Protein AF-A0A6P0IRN7-F1 (afdb_monomer_lite)

Sequence (86 aa):
MKSILENVSIAFLVAVSSLLIWCPNPAMAIGTTCMDLSGEYRIQVVADNSYLHEDGLGDKLVSTRYQPNDDYTKLILTELLGDSSY

pLDDT: mean 71.01, std 17.62, range [40.25, 94.19]

Structure (mmCIF, N/CA/C/O backbone):
data_AF-A0A6P0IRN7-F1
#
_entry.id   AF-A0A6P0IRN7-F1
#
loop_
_atom_site.group_PDB
_atom_site.id
_atom_site.type_symbol
_atom_site.label_atom_id
_atom_site.label_alt_id
_atom_site.label_comp_id
_atom_site.label_asym_id
_atom_site.label_entity_id
_atom_site.label_seq_id
_atom_site.pdbx_PDB_ins_code
_atom_site.Cartn_x
_atom_site.Cartn_y
_atom_site.Cartn_z
_atom_site.occupancy
_atom_site.B_iso_or_equiv
_atom_site.auth_seq_id
_atom_site.auth_comp_id
_atom_site.auth_asym_id
_atom_site.auth_atom_id
_atom_site.pdbx_PDB_model_num
ATOM 1 N N . MET A 1 1 ? 12.629 -43.424 -57.620 1.00 55.62 1 MET A N 1
ATOM 2 C CA . MET A 1 1 ? 12.228 -42.039 -57.281 1.00 55.62 1 MET A CA 1
ATOM 3 C C . MET A 1 1 ? 11.338 -42.025 -56.028 1.00 55.62 1 MET A C 1
ATOM 5 O O . MET A 1 1 ? 10.184 -41.638 -56.113 1.00 55.62 1 MET A O 1
ATOM 9 N N . LYS A 1 2 ? 11.839 -42.497 -54.874 1.00 56.94 2 LYS A N 1
ATOM 10 C CA . LYS A 1 2 ? 11.102 -42.491 -53.586 1.00 56.94 2 LYS A CA 1
ATOM 11 C C . LYS A 1 2 ? 11.843 -41.722 -52.479 1.00 56.94 2 LYS A C 1
ATOM 13 O O . LYS A 1 2 ? 11.200 -41.031 -51.708 1.00 56.94 2 LYS A O 1
ATOM 18 N N . SER A 1 3 ? 13.178 -41.702 -52.493 1.00 54.59 3 SER A N 1
ATOM 19 C CA . SER A 1 3 ? 13.979 -41.018 -51.459 1.00 54.59 3 SER A CA 1
ATOM 20 C C . SER A 1 3 ? 13.950 -39.485 -51.491 1.00 54.59 3 SER A C 1
ATOM 22 O O . SER A 1 3 ? 14.304 -38.855 -50.503 1.00 54.59 3 SER A O 1
ATOM 24 N N . ILE A 1 4 ? 13.548 -38.857 -52.602 1.00 56.00 4 ILE A N 1
ATOM 25 C CA . ILE A 1 4 ? 13.490 -37.385 -52.683 1.00 56.00 4 ILE A CA 1
ATOM 26 C C . ILE A 1 4 ? 12.221 -36.849 -52.001 1.00 56.00 4 ILE A C 1
ATOM 28 O O . ILE A 1 4 ? 12.272 -35.788 -51.391 1.00 56.00 4 ILE A O 1
ATOM 32 N N . LEU A 1 5 ? 11.106 -37.592 -52.026 1.00 54.06 5 LEU A N 1
ATOM 33 C CA . LEU A 1 5 ? 9.869 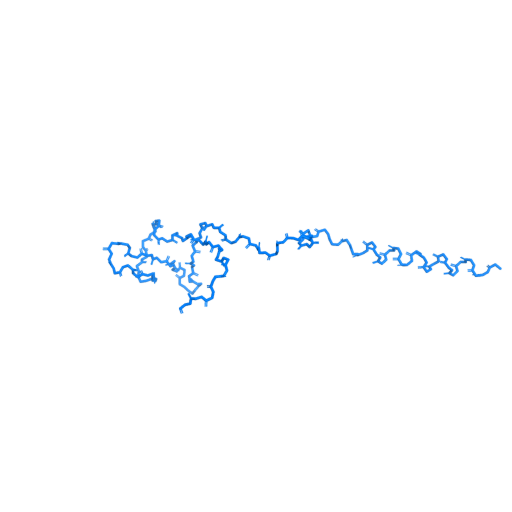-37.143 -51.376 1.00 54.06 5 LEU A CA 1
ATOM 34 C C . LEU A 1 5 ? 9.923 -37.257 -49.844 1.00 54.06 5 LEU A C 1
ATOM 36 O O . LEU A 1 5 ? 9.384 -36.390 -49.161 1.00 54.06 5 LEU A O 1
ATOM 40 N N . GLU A 1 6 ? 10.600 -38.270 -49.295 1.00 57.22 6 GLU A N 1
ATOM 41 C CA . GLU A 1 6 ? 10.710 -38.446 -47.835 1.00 57.22 6 GLU A CA 1
ATOM 42 C C . GLU A 1 6 ? 11.525 -37.317 -47.181 1.00 57.22 6 GLU A C 1
ATOM 44 O O . GLU A 1 6 ? 11.121 -36.767 -46.157 1.00 57.22 6 GLU A O 1
ATOM 49 N N . ASN A 1 7 ? 12.613 -36.884 -47.825 1.00 54.66 7 ASN A N 1
ATOM 50 C CA . ASN A 1 7 ? 13.463 -35.803 -47.316 1.00 54.66 7 ASN A CA 1
ATOM 51 C C . ASN A 1 7 ? 12.798 -34.420 -47.405 1.00 54.66 7 ASN A C 1
ATOM 53 O O . ASN A 1 7 ? 13.004 -33.580 -46.529 1.00 54.66 7 ASN A O 1
ATOM 57 N N . VAL A 1 8 ? 11.966 -34.187 -48.426 1.00 56.66 8 VAL A N 1
ATOM 58 C CA . VAL A 1 8 ? 11.192 -32.940 -48.553 1.00 56.66 8 VAL A CA 1
ATOM 59 C C . VAL A 1 8 ? 10.122 -32.856 -47.461 1.00 56.66 8 VAL A C 1
ATOM 61 O O . VAL A 1 8 ? 9.927 -31.790 -46.880 1.00 56.66 8 VAL A O 1
ATOM 64 N N . SER A 1 9 ? 9.480 -33.978 -47.118 1.00 57.66 9 SER A N 1
ATOM 65 C CA . SER A 1 9 ? 8.437 -34.009 -46.087 1.00 57.66 9 SER A CA 1
ATOM 66 C C . SER A 1 9 ? 8.985 -33.737 -44.679 1.00 57.66 9 SER A C 1
ATOM 68 O O . SER A 1 9 ? 8.336 -33.051 -43.890 1.00 57.66 9 SER A O 1
ATOM 70 N N . ILE A 1 10 ? 10.189 -34.227 -44.366 1.00 58.00 10 ILE A N 1
ATOM 71 C CA . ILE A 1 10 ? 10.842 -34.005 -43.064 1.00 58.00 10 ILE A CA 1
ATOM 72 C C . ILE A 1 10 ? 11.351 -32.561 -42.941 1.00 58.00 10 ILE A 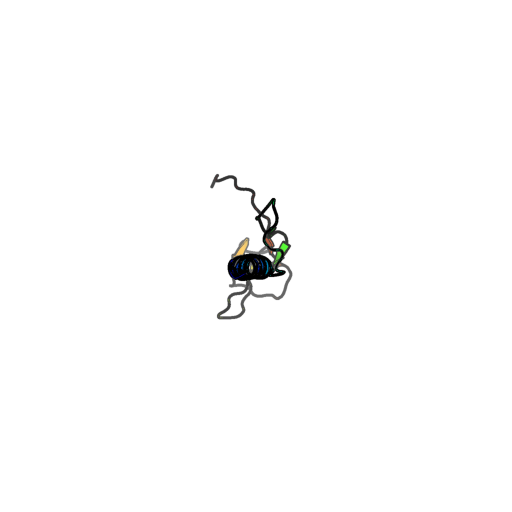C 1
ATOM 74 O O . ILE A 1 10 ? 11.148 -31.929 -41.905 1.00 58.00 10 ILE A O 1
ATOM 78 N N . ALA A 1 11 ? 11.941 -31.998 -44.002 1.00 57.34 11 ALA A N 1
ATOM 79 C CA . ALA A 1 11 ? 12.397 -30.605 -43.999 1.00 57.34 11 ALA A CA 1
ATOM 80 C C . ALA A 1 11 ? 11.237 -29.609 -43.806 1.00 57.34 11 ALA A C 1
ATOM 82 O O . ALA A 1 11 ? 11.380 -28.624 -43.080 1.00 57.34 11 ALA A O 1
ATOM 83 N N . PHE A 1 12 ? 10.068 -29.891 -44.392 1.00 56.91 12 PHE A N 1
ATOM 84 C CA . PHE A 1 12 ? 8.874 -29.059 -44.226 1.00 56.91 12 PHE A CA 1
ATOM 85 C C . PHE A 1 12 ? 8.299 -29.14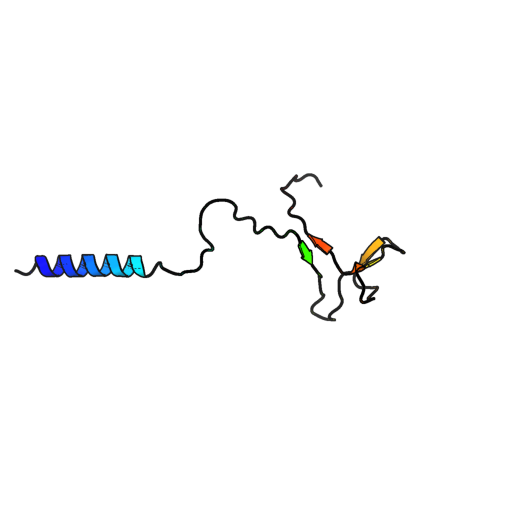5 -42.800 1.00 56.91 12 PHE A C 1
ATOM 87 O O . PHE A 1 12 ? 7.885 -28.134 -42.239 1.00 56.91 12 PHE A O 1
ATOM 94 N N . LEU A 1 13 ? 8.340 -30.323 -42.168 1.00 55.50 13 LEU A N 1
ATOM 95 C CA . LEU A 1 13 ? 7.884 -30.513 -40.784 1.00 55.50 13 LEU A CA 1
ATOM 96 C C . LEU A 1 13 ? 8.786 -29.814 -39.752 1.00 55.50 13 LEU A C 1
ATOM 98 O O . LEU A 1 13 ? 8.271 -29.214 -38.808 1.00 55.50 13 LEU A O 1
ATOM 102 N N . VAL A 1 14 ? 10.111 -29.815 -39.943 1.00 57.62 14 VAL A N 1
ATOM 103 C CA . VAL A 1 14 ? 11.046 -29.101 -39.047 1.00 57.62 14 VAL A CA 1
ATOM 104 C C . VAL A 1 14 ? 10.898 -27.579 -39.178 1.00 57.62 14 VAL A C 1
ATOM 106 O O . VAL A 1 14 ? 10.929 -26.869 -38.170 1.00 57.62 14 VAL A O 1
ATOM 109 N N . ALA A 1 15 ? 10.667 -27.066 -40.390 1.00 57.62 15 ALA A N 1
ATOM 110 C CA . ALA A 1 15 ? 10.467 -25.635 -40.630 1.00 57.62 15 ALA A CA 1
ATOM 111 C C . ALA A 1 15 ? 9.145 -25.106 -40.038 1.00 57.62 15 ALA A C 1
ATOM 113 O O . ALA A 1 15 ? 9.113 -24.020 -39.466 1.00 57.62 15 ALA A O 1
ATOM 114 N N . VAL A 1 16 ? 8.056 -25.883 -40.104 1.00 53.81 16 VAL A N 1
ATOM 115 C CA . VAL A 1 16 ? 6.765 -25.485 -39.509 1.00 53.81 16 VAL A CA 1
ATOM 116 C C . VAL A 1 16 ? 6.785 -25.632 -37.979 1.00 53.81 16 VAL A C 1
ATOM 118 O O . VAL A 1 16 ? 6.213 -24.801 -37.278 1.00 53.81 16 VAL A O 1
ATOM 121 N N . SER A 1 17 ? 7.517 -26.617 -37.439 1.00 50.97 17 SER A N 1
ATOM 122 C CA . SER A 1 17 ? 7.732 -26.759 -35.989 1.00 50.97 17 SER A CA 1
ATOM 123 C C . SER A 1 17 ? 8.534 -25.604 -35.383 1.00 50.97 17 SER A C 1
ATOM 125 O O . SER A 1 17 ? 8.304 -25.257 -34.228 1.00 50.97 17 SER A O 1
ATOM 127 N N . SER A 1 18 ? 9.476 -25.022 -36.128 1.00 51.25 18 SER A N 1
ATOM 128 C CA . SER A 1 18 ? 10.263 -23.869 -35.669 1.00 51.25 18 SER A CA 1
ATOM 129 C C . SER A 1 18 ? 9.536 -22.536 -35.881 1.00 51.25 18 SER A C 1
ATOM 131 O O . SER A 1 18 ? 9.797 -21.588 -35.146 1.00 51.25 18 SER A O 1
ATOM 133 N N . LEU A 1 19 ? 8.552 -22.479 -36.789 1.00 48.84 19 LEU A N 1
ATOM 134 C CA . LEU A 1 19 ? 7.632 -21.341 -36.923 1.00 48.84 19 LEU A CA 1
ATOM 135 C C . LEU A 1 19 ? 6.507 -21.316 -35.872 1.00 48.84 19 LEU A C 1
ATOM 137 O O . LEU A 1 19 ? 5.921 -20.262 -35.641 1.00 48.84 19 LEU A O 1
ATOM 141 N N . LEU A 1 20 ? 6.203 -22.445 -35.221 1.00 45.97 20 LEU A N 1
ATOM 142 C CA . LEU A 1 20 ? 5.242 -22.508 -34.107 1.00 45.97 20 LEU A CA 1
ATOM 143 C C . LEU A 1 20 ? 5.834 -22.047 -32.765 1.00 45.97 20 LEU A C 1
ATOM 145 O O . LEU A 1 20 ? 5.096 -21.905 -31.794 1.00 45.97 20 LEU A O 1
ATOM 149 N N . ILE A 1 21 ? 7.129 -21.719 -32.717 1.00 50.91 21 ILE A N 1
ATOM 150 C CA . ILE A 1 21 ? 7.730 -20.936 -31.626 1.00 50.91 21 ILE A CA 1
ATOM 151 C C . ILE A 1 21 ? 7.717 -19.452 -32.028 1.00 50.91 21 ILE A C 1
ATOM 153 O O . ILE A 1 21 ? 8.719 -18.747 -31.993 1.00 50.91 21 ILE A O 1
ATOM 157 N N . TRP A 1 22 ? 6.552 -18.973 -32.454 1.00 44.78 22 TRP A N 1
ATOM 158 C CA . TRP A 1 22 ? 6.235 -17.555 -32.559 1.00 44.78 22 TRP A CA 1
ATOM 159 C C . TRP A 1 22 ? 5.004 -17.314 -31.694 1.00 44.78 22 TRP A C 1
ATOM 161 O O . TRP A 1 22 ? 3.895 -17.086 -32.170 1.00 44.78 22 TRP A O 1
ATOM 171 N N . CYS A 1 23 ? 5.195 -17.411 -30.382 1.00 40.25 23 CYS A N 1
ATOM 172 C CA . CYS A 1 23 ? 4.382 -16.620 -29.475 1.00 40.25 23 CYS A CA 1
ATOM 173 C C . CYS A 1 23 ? 4.928 -15.191 -29.568 1.00 40.25 23 CYS A C 1
ATOM 175 O O . CYS A 1 23 ? 6.060 -14.964 -29.137 1.00 40.25 23 CYS A O 1
ATOM 177 N N . PRO A 1 24 ? 4.176 -14.209 -30.094 1.00 43.53 24 PRO A N 1
ATOM 178 C CA . PRO A 1 24 ? 4.545 -12.812 -29.980 1.00 43.53 24 PRO A CA 1
ATOM 179 C C . PRO A 1 24 ? 4.166 -12.362 -28.569 1.00 43.53 24 PRO A C 1
ATOM 181 O O . PRO A 1 24 ? 3.243 -11.579 -28.381 1.00 43.53 24 PRO A O 1
ATOM 184 N N . ASN A 1 25 ? 4.833 -12.912 -27.560 1.00 46.59 25 ASN A N 1
ATOM 185 C CA . ASN A 1 25 ? 4.852 -12.294 -26.249 1.00 46.59 25 ASN A CA 1
ATOM 186 C C . ASN A 1 25 ? 6.311 -11.904 -25.985 1.00 46.59 25 ASN A C 1
ATOM 188 O O . ASN A 1 25 ? 7.123 -12.782 -25.687 1.00 46.59 25 ASN A O 1
ATOM 192 N N . PRO A 1 26 ? 6.689 -10.627 -26.167 1.00 45.84 26 PRO A N 1
ATOM 193 C CA . PRO A 1 26 ? 8.064 -10.152 -26.036 1.00 45.84 26 PRO A CA 1
ATOM 194 C C . PRO A 1 26 ? 8.473 -10.037 -24.559 1.00 45.84 26 PRO A C 1
ATOM 196 O O . PRO A 1 26 ? 8.907 -8.988 -24.105 1.00 45.84 26 PRO A O 1
ATOM 199 N N . ALA A 1 27 ? 8.327 -11.111 -23.786 1.00 47.00 27 ALA A N 1
ATOM 200 C CA . ALA A 1 27 ? 8.808 -11.176 -22.406 1.00 47.00 27 ALA A CA 1
ATOM 201 C C . ALA A 1 27 ? 10.214 -11.792 -22.301 1.00 47.00 27 ALA A C 1
ATOM 203 O O . ALA A 1 27 ? 10.726 -11.961 -21.200 1.00 47.00 27 ALA A O 1
ATOM 204 N N . MET A 1 28 ? 10.842 -12.167 -23.421 1.00 55.34 28 MET A N 1
ATOM 205 C CA . MET A 1 28 ? 12.094 -12.921 -23.382 1.00 55.34 28 MET A CA 1
ATOM 206 C C . MET A 1 28 ? 13.100 -12.428 -24.426 1.00 55.34 28 MET A C 1
ATOM 208 O O . MET A 1 28 ? 13.400 -13.100 -25.408 1.00 55.34 28 MET A O 1
ATOM 212 N N . ALA A 1 29 ? 13.631 -11.230 -24.187 1.00 45.03 29 ALA A N 1
ATOM 213 C CA . ALA A 1 29 ? 14.858 -10.740 -24.797 1.00 45.03 29 ALA A CA 1
ATOM 214 C C . ALA A 1 29 ? 15.764 -10.168 -23.693 1.00 45.03 29 ALA A C 1
ATOM 216 O O . ALA A 1 29 ? 15.404 -9.206 -23.033 1.00 45.03 29 ALA A O 1
ATOM 217 N N . ILE A 1 30 ? 16.901 -10.838 -23.485 1.00 47.97 30 ILE A N 1
ATOM 218 C CA . ILE A 1 30 ? 18.230 -10.293 -23.156 1.00 47.97 30 ILE A CA 1
ATOM 219 C C . ILE A 1 30 ? 18.272 -9.000 -22.308 1.00 47.97 30 ILE A C 1
ATOM 221 O O . ILE A 1 30 ? 18.056 -7.903 -22.809 1.00 47.97 30 ILE A O 1
ATOM 225 N N . GLY A 1 31 ? 18.723 -9.153 -21.056 1.00 49.44 31 GLY A N 1
ATOM 226 C CA . GLY A 1 31 ? 19.271 -8.075 -20.224 1.00 49.44 31 GLY A CA 1
ATOM 227 C C . GLY A 1 31 ? 18.244 -7.391 -19.321 1.00 49.44 31 GLY A C 1
ATOM 228 O O . GLY A 1 31 ? 17.439 -6.603 -19.796 1.00 49.44 31 GLY A O 1
ATOM 229 N N . THR A 1 32 ? 18.342 -7.639 -18.008 1.00 47.72 32 THR A N 1
ATOM 230 C CA . THR A 1 32 ? 17.489 -7.110 -16.914 1.00 47.72 32 THR A CA 1
ATOM 231 C C . THR A 1 32 ? 16.059 -7.671 -16.870 1.00 47.72 32 THR A C 1
ATOM 233 O O . THR A 1 32 ? 15.114 -7.106 -17.399 1.00 47.72 32 THR A O 1
ATOM 236 N N . THR A 1 33 ? 15.893 -8.801 -16.177 1.00 50.84 33 THR A N 1
ATOM 237 C CA . THR A 1 33 ? 14.595 -9.354 -15.749 1.00 50.84 33 THR A CA 1
ATOM 238 C C . THR A 1 33 ? 14.164 -8.852 -14.365 1.00 50.84 33 THR A C 1
ATOM 240 O O . THR A 1 33 ? 13.398 -9.536 -13.689 1.00 50.84 33 THR A O 1
ATOM 243 N N . CYS A 1 34 ? 14.635 -7.691 -13.905 1.00 56.12 34 CYS A N 1
ATOM 244 C CA . CYS A 1 34 ? 13.921 -6.991 -12.845 1.00 56.12 34 CYS A CA 1
ATOM 245 C C . CYS A 1 34 ? 12.844 -6.152 -13.529 1.00 56.12 34 CYS A C 1
ATOM 247 O O . CYS A 1 34 ? 13.133 -5.218 -14.273 1.00 56.12 34 CYS A O 1
ATOM 249 N N . MET A 1 35 ? 11.580 -6.544 -13.375 1.00 64.50 35 MET A N 1
ATOM 250 C CA . MET A 1 35 ? 10.518 -5.580 -13.624 1.00 64.50 35 MET A CA 1
ATOM 251 C C . MET A 1 35 ? 10.767 -4.447 -12.635 1.00 64.50 35 MET A C 1
ATOM 253 O O . MET A 1 35 ? 10.722 -4.697 -11.432 1.00 64.50 35 MET A O 1
ATOM 257 N N . ASP A 1 36 ? 11.085 -3.255 -13.135 1.00 68.88 36 ASP A N 1
ATOM 258 C CA . ASP A 1 36 ? 11.165 -2.073 -12.289 1.00 68.88 36 ASP A CA 1
ATOM 259 C C . ASP A 1 36 ? 9.785 -1.881 -11.652 1.00 68.88 36 ASP A C 1
ATOM 261 O O . ASP A 1 36 ? 8.811 -1.519 -12.316 1.00 68.88 36 ASP A O 1
ATOM 265 N N . LEU A 1 37 ? 9.687 -2.231 -10.371 1.00 74.88 37 LEU A N 1
ATOM 266 C CA . LEU A 1 37 ? 8.474 -2.078 -9.574 1.00 74.88 37 LEU A CA 1
ATOM 267 C C . LEU A 1 37 ? 8.365 -0.661 -9.013 1.00 74.88 37 LEU A C 1
ATOM 269 O O . LEU A 1 37 ? 7.453 -0.393 -8.231 1.00 74.88 37 LEU A O 1
ATOM 273 N N . SER A 1 38 ? 9.273 0.244 -9.383 1.00 83.62 38 SER A N 1
ATOM 274 C CA . SER A 1 38 ? 9.287 1.585 -8.831 1.00 83.62 38 SER A CA 1
ATOM 275 C C . SER A 1 38 ? 8.083 2.391 -9.315 1.00 83.62 38 SER A C 1
ATOM 277 O O . SER A 1 38 ? 7.762 2.420 -10.503 1.00 83.62 38 SER A O 1
ATOM 279 N N . GLY A 1 39 ? 7.374 3.039 -8.394 1.00 87.12 39 GLY A N 1
ATOM 280 C CA . GLY A 1 39 ? 6.161 3.787 -8.726 1.00 87.12 39 GLY A CA 1
ATOM 281 C C . GLY A 1 39 ? 5.267 4.082 -7.529 1.00 87.12 39 GLY A C 1
ATOM 282 O O . GLY A 1 39 ? 5.573 3.701 -6.401 1.00 87.12 39 GLY A O 1
ATOM 283 N N . GLU A 1 40 ? 4.156 4.773 -7.791 1.00 92.31 40 GLU A N 1
ATOM 284 C CA . GLU A 1 40 ? 3.125 5.081 -6.798 1.00 92.31 40 GLU A CA 1
ATOM 285 C C . GLU A 1 40 ? 2.045 3.994 -6.797 1.00 92.31 40 GLU A C 1
ATOM 287 O O . GLU A 1 40 ? 1.419 3.718 -7.821 1.00 92.31 40 GLU A O 1
ATOM 292 N N . TYR A 1 41 ? 1.804 3.402 -5.630 1.00 91.38 41 TYR A N 1
ATOM 293 C CA . TYR A 1 41 ? 0.853 2.311 -5.453 1.00 91.38 41 TYR A CA 1
ATOM 294 C C . TYR A 1 41 ? -0.031 2.527 -4.233 1.00 91.38 41 TYR A C 1
ATOM 296 O O . TYR A 1 41 ? 0.307 3.251 -3.298 1.00 91.38 41 TYR A O 1
ATOM 304 N N . ARG A 1 42 ? -1.165 1.826 -4.224 1.00 92.00 42 ARG A N 1
ATOM 305 C CA . ARG A 1 42 ? -2.008 1.645 -3.043 1.00 92.00 42 ARG A CA 1
ATOM 306 C C . ARG A 1 42 ? -2.096 0.159 -2.736 1.00 92.00 42 ARG A C 1
ATOM 308 O O . ARG A 1 42 ? -2.320 -0.643 -3.640 1.00 92.00 42 ARG A O 1
ATOM 315 N N . ILE A 1 43 ? -1.943 -0.200 -1.467 1.00 91.56 43 ILE A N 1
ATOM 316 C CA . ILE A 1 43 ? -2.095 -1.582 -1.002 1.00 91.56 43 ILE A CA 1
ATOM 317 C C . ILE A 1 43 ? -3.463 -1.696 -0.342 1.00 91.56 43 ILE A C 1
ATOM 319 O O . ILE A 1 43 ? -3.748 -0.955 0.5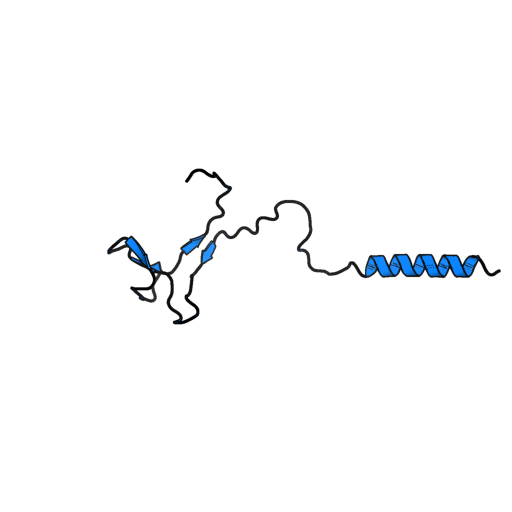95 1.00 91.56 43 ILE A O 1
ATOM 323 N N . GLN A 1 44 ? -4.304 -2.603 -0.839 1.00 93.56 44 GLN A N 1
ATOM 324 C CA . GLN A 1 44 ? -5.671 -2.789 -0.362 1.00 93.56 44 GLN A CA 1
ATOM 325 C C . GLN A 1 44 ? -5.862 -4.184 0.231 1.00 93.56 44 GLN A C 1
ATOM 327 O O . GLN A 1 44 ? -5.471 -5.189 -0.365 1.00 93.56 44 GLN A O 1
ATOM 332 N N . VAL A 1 45 ? -6.506 -4.249 1.390 1.00 92.00 45 VAL A N 1
ATOM 333 C CA . VAL A 1 45 ? -6.972 -5.496 1.985 1.00 92.00 45 VAL A CA 1
ATOM 334 C C . VAL A 1 45 ? -8.209 -5.971 1.224 1.00 92.00 45 VAL A C 1
ATOM 336 O O . VAL A 1 45 ? -9.212 -5.272 1.126 1.00 92.00 45 VAL A O 1
ATOM 339 N N . VAL A 1 46 ? -8.148 -7.190 0.686 1.00 93.44 46 VAL A N 1
ATOM 340 C CA . VAL A 1 46 ? -9.215 -7.755 -0.165 1.00 93.44 46 VAL A CA 1
ATOM 341 C C . VAL A 1 46 ? -10.513 -8.012 0.613 1.00 93.44 46 VAL A C 1
ATOM 343 O O . VAL A 1 46 ? -11.598 -7.949 0.044 1.00 93.44 46 VAL A O 1
ATOM 346 N N . ALA A 1 47 ? -10.415 -8.322 1.908 1.00 94.19 47 ALA A N 1
ATOM 347 C CA . ALA A 1 47 ? -11.561 -8.735 2.718 1.00 94.19 47 ALA A CA 1
ATOM 348 C C . ALA A 1 47 ? -12.523 -7.583 3.056 1.00 94.19 47 ALA A C 1
ATOM 350 O O . ALA A 1 47 ? -13.734 -7.789 3.091 1.00 94.19 47 ALA A O 1
ATOM 351 N N . ASP A 1 48 ? -11.992 -6.388 3.312 1.00 90.75 48 ASP A N 1
ATOM 352 C CA . ASP A 1 48 ? -12.744 -5.229 3.809 1.00 90.75 48 ASP A CA 1
ATOM 353 C C . ASP A 1 48 ? -12.553 -3.966 2.952 1.00 90.75 48 ASP A C 1
ATOM 355 O O . ASP A 1 48 ? -13.186 -2.944 3.214 1.00 90.75 48 ASP A O 1
ATOM 359 N N . ASN A 1 49 ? -11.755 -4.050 1.882 1.00 91.31 49 ASN A N 1
ATOM 360 C CA . ASN A 1 49 ? -11.416 -2.955 0.975 1.00 91.31 49 ASN A CA 1
ATOM 361 C C . ASN A 1 49 ? -10.656 -1.794 1.637 1.00 91.31 49 ASN A C 1
ATOM 363 O O . ASN A 1 49 ? -10.565 -0.719 1.036 1.00 91.31 49 ASN A O 1
ATOM 367 N N . SER A 1 50 ? -10.085 -1.996 2.826 1.00 91.25 50 SER A N 1
ATOM 368 C CA . SER A 1 50 ? -9.283 -0.983 3.508 1.00 91.25 50 SER A CA 1
ATOM 369 C C . SER A 1 50 ? -7.912 -0.811 2.860 1.00 91.25 50 SER A C 1
ATOM 371 O O . SER A 1 50 ? -7.261 -1.785 2.483 1.00 91.25 50 SER A O 1
ATOM 373 N N . TYR A 1 51 ? -7.451 0.433 2.744 1.00 93.69 51 TYR A N 1
ATOM 374 C CA . TYR A 1 51 ? -6.117 0.740 2.232 1.00 93.69 51 TYR A CA 1
ATOM 375 C C . TYR A 1 51 ? -5.102 0.818 3.365 1.00 93.69 51 TYR A C 1
ATOM 377 O O . TYR A 1 51 ? -5.409 1.266 4.468 1.00 93.69 51 TYR A O 1
ATOM 385 N N . LEU A 1 52 ? -3.872 0.403 3.087 1.00 92.44 52 LEU A N 1
ATOM 386 C CA . LEU A 1 52 ? -2.754 0.648 3.978 1.00 92.44 52 LEU A CA 1
ATOM 387 C C . LEU A 1 52 ? -2.499 2.165 4.049 1.00 92.44 52 LEU A C 1
ATOM 389 O O . LEU A 1 52 ? -2.336 2.802 3.011 1.00 92.44 52 LEU A O 1
ATOM 393 N N . HIS A 1 53 ? -2.514 2.733 5.255 1.00 93.25 53 HIS A N 1
ATOM 394 C CA . HIS A 1 53 ? -2.442 4.175 5.508 1.00 93.25 53 HIS A CA 1
ATOM 395 C C . HIS A 1 53 ? -1.312 4.485 6.496 1.00 93.25 53 HIS A C 1
ATOM 397 O O . HIS A 1 53 ? -1.131 3.755 7.476 1.00 93.25 53 HIS A O 1
ATOM 403 N N . GLU A 1 54 ? -0.528 5.526 6.221 1.00 90.31 54 GLU A N 1
ATOM 404 C CA . GLU A 1 54 ? 0.497 6.048 7.131 1.00 90.31 54 GLU A CA 1
ATOM 405 C C . GLU A 1 54 ? -0.066 7.190 7.984 1.00 90.31 54 GLU A C 1
ATOM 407 O O . GLU A 1 54 ? -0.513 8.211 7.466 1.00 90.31 54 GLU A O 1
ATOM 412 N N . ASP A 1 55 ? -0.033 7.039 9.309 1.00 84.50 55 ASP A N 1
ATOM 413 C CA . ASP A 1 55 ? -0.493 8.091 10.219 1.00 84.50 55 ASP A CA 1
ATOM 414 C C . ASP A 1 55 ? 0.614 9.119 10.513 1.00 84.50 55 ASP A C 1
ATOM 416 O O . ASP A 1 55 ? 1.186 9.163 11.609 1.00 84.50 55 ASP A O 1
ATOM 420 N N . GLY A 1 56 ? 0.919 9.962 9.522 1.00 78.19 56 GLY A N 1
ATOM 421 C CA . GLY A 1 56 ? 2.033 10.915 9.590 1.00 78.19 56 GLY A CA 1
ATOM 422 C C . GLY A 1 56 ? 1.897 12.018 10.640 1.00 78.19 56 GLY A C 1
ATOM 423 O O . GLY A 1 56 ? 2.897 12.636 11.021 1.00 78.19 56 GLY A O 1
ATOM 424 N N . LEU A 1 57 ? 0.682 12.261 11.143 1.00 78.50 57 LEU A N 1
ATOM 425 C CA . LEU A 1 57 ? 0.413 13.224 12.218 1.00 78.50 57 LEU A CA 1
ATOM 426 C C . LEU A 1 57 ? 0.256 12.569 13.600 1.00 78.50 57 LEU A C 1
ATOM 428 O O . LEU A 1 57 ? 0.232 13.292 14.599 1.00 78.50 57 LEU A O 1
ATOM 432 N N . GLY A 1 58 ? 0.166 11.239 13.672 1.00 82.00 58 GLY A N 1
ATOM 433 C CA . GLY A 1 58 ? -0.028 10.488 14.908 1.00 82.00 58 GLY A CA 1
ATOM 434 C C . GLY A 1 58 ? 1.138 9.561 15.236 1.00 82.00 58 GLY A C 1
ATOM 435 O O . GLY A 1 58 ? 2.251 10.019 15.512 1.00 82.00 58 GLY A O 1
ATOM 436 N N . ASP A 1 59 ? 0.871 8.255 15.292 1.00 83.62 59 ASP A N 1
ATOM 437 C CA . ASP A 1 59 ? 1.845 7.262 15.772 1.00 83.62 59 ASP A CA 1
ATOM 438 C C . ASP A 1 59 ? 2.898 6.855 14.729 1.00 83.62 59 ASP A C 1
ATOM 440 O O . ASP A 1 59 ? 3.825 6.109 15.061 1.00 83.62 59 ASP A O 1
ATOM 444 N N . LYS A 1 60 ? 2.806 7.395 13.504 1.00 82.75 60 LYS A N 1
ATOM 445 C CA . LYS A 1 60 ? 3.713 7.127 12.375 1.00 82.75 60 LYS A CA 1
ATOM 446 C C . LYS A 1 60 ? 3.805 5.645 12.025 1.00 82.75 60 LYS A C 1
ATOM 448 O O . LYS A 1 60 ? 4.800 5.188 11.459 1.00 82.75 60 LYS A O 1
ATOM 453 N N . LEU A 1 61 ? 2.784 4.874 12.396 1.00 87.25 61 LEU A N 1
ATOM 454 C CA . LEU A 1 61 ? 2.660 3.488 11.996 1.00 87.25 61 LEU A CA 1
ATOM 455 C C . LEU A 1 61 ? 1.858 3.399 10.708 1.00 87.25 61 LEU A C 1
ATOM 457 O O . LEU A 1 61 ? 0.882 4.114 10.482 1.00 87.25 61 LEU A O 1
ATOM 461 N N . VAL A 1 62 ? 2.254 2.435 9.890 1.00 89.25 62 VAL A N 1
ATOM 462 C CA . VAL A 1 62 ? 1.524 2.063 8.689 1.00 89.25 62 VAL A CA 1
ATOM 463 C C . VAL A 1 62 ? 0.495 1.000 9.081 1.00 89.25 62 VAL A C 1
ATOM 465 O O . VAL A 1 62 ? 0.857 -0.082 9.547 1.00 89.25 62 VAL A O 1
ATOM 468 N N . SER A 1 63 ? -0.798 1.308 8.965 1.00 90.38 63 SER A N 1
ATOM 469 C CA . SER A 1 63 ? -1.874 0.403 9.387 1.00 90.38 63 SER A CA 1
ATOM 470 C C . SER A 1 63 ? -3.175 0.631 8.618 1.00 90.38 63 SER A C 1
ATOM 472 O O . SER A 1 63 ? -3.328 1.609 7.900 1.00 90.38 63 SER A O 1
ATOM 474 N N . THR A 1 64 ? -4.143 -0.268 8.790 1.00 91.81 64 THR A N 1
ATOM 475 C CA . THR A 1 64 ? -5.505 -0.115 8.248 1.00 91.81 64 THR A CA 1
ATOM 476 C C . THR A 1 64 ? -6.493 0.475 9.262 1.00 91.81 64 THR A C 1
ATOM 478 O O . THR A 1 64 ? -7.688 0.555 8.993 1.00 91.81 64 THR A O 1
ATOM 481 N N . ARG A 1 65 ? -6.025 0.886 10.453 1.00 87.69 65 ARG A N 1
ATOM 482 C CA . ARG A 1 65 ? -6.894 1.374 11.545 1.00 87.69 65 ARG A CA 1
ATOM 483 C C . ARG A 1 65 ? -7.553 2.712 11.220 1.00 87.69 65 ARG A C 1
ATOM 485 O O . ARG A 1 65 ? -8.672 2.966 11.657 1.00 87.69 65 ARG A O 1
ATOM 492 N N . TYR A 1 66 ? -6.845 3.562 10.486 1.00 81.44 66 TYR A N 1
ATOM 493 C CA . TYR A 1 66 ? -7.297 4.886 10.089 1.00 81.44 66 TYR A 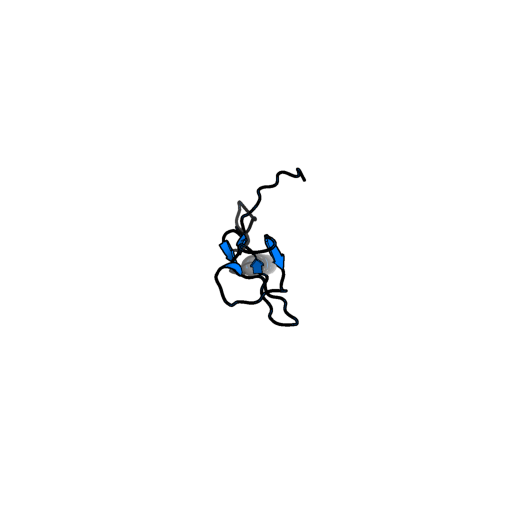CA 1
ATOM 494 C C . TYR A 1 66 ? -7.497 4.899 8.573 1.00 81.44 66 TYR A C 1
ATOM 496 O O . TYR A 1 66 ? -6.628 4.433 7.844 1.00 81.44 66 TYR A O 1
ATOM 504 N N . GLN A 1 67 ? -8.678 5.319 8.106 1.00 82.88 67 GLN A N 1
ATOM 505 C CA . GLN A 1 67 ? -9.117 5.150 6.708 1.00 82.88 67 GLN A CA 1
ATOM 506 C C . GLN A 1 67 ? -9.662 6.438 6.059 1.00 82.88 67 GLN A C 1
ATOM 508 O O . GLN A 1 67 ? -10.736 6.418 5.450 1.00 82.88 67 GLN A O 1
ATOM 513 N N . PRO A 1 68 ? -8.986 7.589 6.184 1.00 78.06 68 PRO A N 1
ATOM 514 C CA . PRO A 1 68 ? -9.305 8.729 5.338 1.00 78.06 68 PRO A CA 1
ATOM 515 C C . PRO A 1 68 ? -8.933 8.415 3.879 1.00 78.06 68 PRO A C 1
ATOM 517 O O . PRO A 1 68 ? -7.953 7.731 3.588 1.00 78.06 68 PRO A O 1
ATOM 520 N N . ASN A 1 69 ? -9.723 8.923 2.936 1.00 78.25 69 ASN A N 1
ATOM 521 C CA . ASN A 1 69 ? -9.369 8.872 1.519 1.00 78.25 69 ASN A CA 1
ATOM 522 C C . ASN A 1 69 ? -8.454 10.057 1.189 1.00 78.25 69 ASN A C 1
ATOM 524 O O . ASN A 1 69 ? -8.915 11.076 0.674 1.00 78.25 69 ASN A O 1
ATOM 528 N N . ASP A 1 70 ? -7.181 9.932 1.544 1.00 86.69 70 ASP A N 1
ATOM 529 C CA . ASP A 1 70 ? -6.160 10.959 1.360 1.00 86.69 70 ASP A CA 1
ATOM 530 C C . ASP A 1 70 ? -4.877 10.390 0.724 1.00 86.69 70 ASP A C 1
ATOM 532 O O . ASP A 1 70 ? -4.798 9.221 0.320 1.00 86.69 70 ASP A O 1
ATOM 536 N N . ASP A 1 71 ? -3.873 11.253 0.577 1.00 89.94 71 ASP A N 1
ATOM 537 C CA . ASP A 1 71 ? -2.601 10.905 -0.054 1.00 89.94 71 ASP A CA 1
ATOM 538 C C . ASP A 1 71 ? -1.700 10.031 0.832 1.00 89.94 71 ASP A C 1
ATOM 540 O O . ASP A 1 71 ? -0.770 9.421 0.317 1.00 89.94 71 ASP A O 1
ATOM 544 N N . TYR A 1 72 ? -2.017 9.858 2.117 1.00 88.31 72 TYR A N 1
ATOM 545 C CA . TYR A 1 72 ? -1.283 8.963 3.020 1.00 88.31 72 TYR A CA 1
ATOM 546 C C . TYR A 1 72 ? -1.576 7.472 2.767 1.00 88.31 72 TYR A C 1
ATOM 548 O O . TYR A 1 72 ? -0.997 6.593 3.401 1.00 88.31 72 TYR A O 1
ATOM 556 N N . THR A 1 73 ? -2.454 7.171 1.805 1.00 91.31 73 THR A N 1
ATOM 557 C CA . THR A 1 73 ? -2.665 5.818 1.261 1.00 91.31 73 THR A CA 1
ATOM 558 C C . THR A 1 73 ? -1.736 5.477 0.091 1.00 91.31 73 THR A C 1
ATOM 560 O O . THR A 1 73 ? -1.755 4.346 -0.401 1.00 91.31 73 THR A O 1
ATOM 563 N N . LYS A 1 74 ? -0.953 6.448 -0.399 1.00 91.75 74 LYS A N 1
ATOM 564 C CA . LYS A 1 74 ? -0.042 6.288 -1.537 1.00 91.75 74 LYS A CA 1
ATOM 565 C C . LYS A 1 74 ? 1.355 5.927 -1.048 1.00 91.75 74 LYS A C 1
ATOM 567 O O . LYS A 1 74 ? 1.940 6.620 -0.223 1.00 91.75 74 LYS A O 1
ATOM 572 N N . LEU A 1 75 ? 1.899 4.850 -1.597 1.00 89.12 75 LEU A N 1
ATOM 573 C CA . LEU A 1 75 ? 3.213 4.324 -1.258 1.00 89.12 75 LEU A CA 1
ATOM 574 C C . LEU A 1 75 ? 4.104 4.374 -2.489 1.00 89.12 75 LEU A C 1
ATOM 576 O O . LEU A 1 75 ? 3.697 3.947 -3.570 1.00 89.12 75 LEU A O 1
ATOM 580 N N . ILE A 1 76 ? 5.328 4.861 -2.306 1.00 90.31 76 ILE A N 1
ATOM 581 C CA . ILE A 1 76 ? 6.365 4.764 -3.327 1.00 90.31 76 ILE A CA 1
ATOM 582 C C . ILE A 1 76 ? 7.092 3.444 -3.117 1.00 90.31 76 ILE A C 1
ATOM 584 O O . ILE A 1 76 ? 7.775 3.256 -2.110 1.00 90.31 76 ILE A O 1
ATOM 588 N N . LEU A 1 77 ? 6.913 2.521 -4.056 1.00 87.44 77 LEU A N 1
ATOM 589 C CA . LEU A 1 77 ? 7.767 1.347 -4.143 1.00 87.44 77 LEU A CA 1
ATOM 590 C C . LEU A 1 77 ? 9.022 1.748 -4.909 1.00 87.44 77 LEU A C 1
ATOM 592 O O . LEU A 1 77 ? 8.945 2.520 -5.862 1.00 87.44 77 LEU A O 1
ATOM 596 N N . THR A 1 78 ? 10.160 1.227 -4.473 1.00 82.25 78 THR A N 1
ATOM 597 C CA . THR A 1 78 ? 11.449 1.401 -5.140 1.00 82.25 78 THR A CA 1
ATOM 598 C C . THR A 1 78 ? 12.140 0.054 -5.133 1.00 82.25 78 THR A C 1
ATOM 600 O O . THR A 1 78 ? 12.158 -0.627 -4.102 1.00 82.25 78 THR A O 1
ATOM 603 N N . GLU A 1 79 ? 12.709 -0.342 -6.267 1.00 78.56 79 GLU A N 1
ATOM 604 C CA . GLU A 1 79 ? 13.545 -1.535 -6.307 1.00 78.56 79 GLU A CA 1
ATOM 605 C C . GLU A 1 79 ? 14.788 -1.324 -5.428 1.00 78.56 79 GLU A C 1
ATOM 607 O O . GLU A 1 79 ? 15.628 -0.460 -5.684 1.00 78.56 79 GLU A O 1
ATOM 612 N N . LEU A 1 80 ? 14.909 -2.122 -4.368 1.00 74.19 80 LEU A N 1
ATOM 613 C CA . LEU A 1 80 ? 16.148 -2.227 -3.611 1.00 74.19 80 LEU A CA 1
ATOM 614 C C . LEU A 1 80 ? 17.056 -3.221 -4.332 1.00 74.19 80 LEU A C 1
ATOM 616 O O . LEU A 1 80 ? 16.861 -4.434 -4.254 1.00 74.19 80 LEU A O 1
ATOM 620 N N . LEU A 1 81 ? 18.067 -2.695 -5.023 1.00 70.62 81 LEU A N 1
ATOM 621 C CA . LEU A 1 81 ? 19.204 -3.480 -5.496 1.00 70.62 81 LEU A CA 1
ATOM 622 C C . LEU A 1 81 ? 19.950 -3.964 -4.250 1.00 70.62 81 LEU A C 1
ATOM 624 O O . LEU A 1 81 ? 20.653 -3.186 -3.613 1.00 70.62 81 LEU A O 1
ATOM 628 N N . GLY A 1 82 ? 19.674 -5.206 -3.852 1.00 62.50 82 GLY A N 1
ATOM 629 C CA . GLY A 1 82 ? 19.952 -5.736 -2.522 1.00 62.50 82 GLY A CA 1
ATOM 630 C C . GLY A 1 82 ? 21.293 -5.319 -1.923 1.00 62.50 82 GLY A C 1
ATOM 631 O O . GLY A 1 82 ? 22.350 -5.688 -2.429 1.00 62.50 82 GLY A O 1
ATOM 632 N N . ASP A 1 83 ? 21.227 -4.658 -0.771 1.00 64.56 83 ASP A N 1
ATOM 633 C CA . ASP A 1 83 ? 22.172 -4.957 0.292 1.00 64.56 83 ASP A CA 1
ATOM 634 C C . ASP A 1 83 ? 21.431 -5.809 1.322 1.00 64.56 83 AS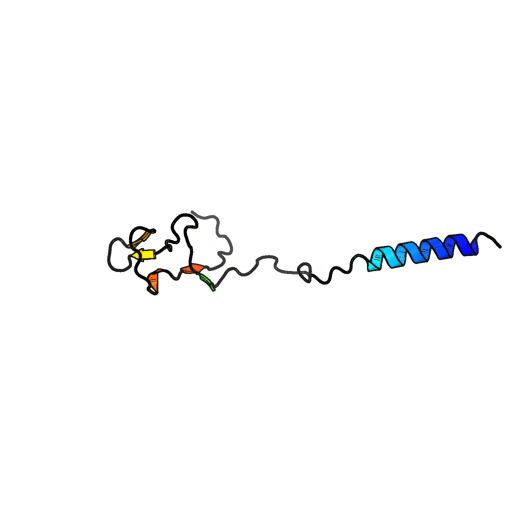P A C 1
ATOM 636 O O . ASP A 1 83 ? 20.354 -5.454 1.797 1.00 64.56 83 ASP A O 1
ATOM 640 N N . SER A 1 84 ? 21.976 -6.990 1.602 1.00 56.53 84 SER A N 1
ATOM 641 C CA . SER A 1 84 ? 21.379 -7.989 2.498 1.00 56.53 84 SER A CA 1
ATOM 642 C C . SER A 1 84 ? 21.714 -7.682 3.960 1.00 56.53 84 SER A C 1
ATOM 644 O O . SER A 1 84 ? 21.973 -8.594 4.745 1.00 56.53 84 SER A O 1
ATOM 646 N N . SER A 1 85 ? 21.785 -6.400 4.312 1.00 57.47 85 SER A N 1
ATOM 647 C CA . SER A 1 85 ? 22.116 -5.923 5.646 1.00 57.47 85 SER A CA 1
ATOM 648 C C . SER A 1 85 ? 20.833 -5.429 6.324 1.00 57.47 85 SER A C 1
ATOM 650 O O . SER A 1 85 ? 20.395 -4.296 6.142 1.00 57.47 85 SER A O 1
ATOM 652 N N . TYR A 1 86 ? 20.194 -6.333 7.072 1.00 58.06 86 TYR A N 1
ATOM 653 C CA . TYR A 1 86 ? 19.135 -6.008 8.034 1.00 58.06 86 TYR A CA 1
ATOM 654 C C . TYR A 1 86 ? 19.708 -5.988 9.448 1.00 58.06 86 TYR A C 1
ATOM 656 O O . TYR A 1 86 ? 20.511 -6.900 9.762 1.00 58.06 86 TYR A O 1
#

Secondary structure (DSSP, 8-state):
--HHHHHHHHHHHHHHHHHT---------SS-------EEE--B-TTT-PBPEE-TTTT--EESS---SSGGG-EEE---------

Radius of gyration: 27.07 Å; chains: 1; bounding box: 35×56×73 Å

Foldseek 3Di:
DPVVVVVVVVVVVVVVVVVVPPPPPPLDDDDDPPPFPWDKDWDADPPPRFTFFQPPVPPRDTDSPDGDPDCRRIDTDGDDPDDPDD

=== Feature glossary ===
The record interleaves many kinds of information about one protein. Here is each kind framed as the question it answers.

Q: What does the local fold look like, residue by residue?
A: A 3Di character summarizes, for each residue, the relative orientation of the Cα frame of its nearest spatial neighbor. Because it encodes fold topology rather than chemistry, 3Di alignments detect remote structural similarity that sequence alignment misses.

Q: Which residues are in helices, strands, or loops?
A: Secondary structure is the local, repeating backbone conformation. DSSP classifies it into eight states by reading the hydrogen-bond network: three helix types (H, G, I), two β types (E, B), two non-regular types (T, S), and unstructured coil (-).

Q: How big and how compact is the whole molecule?
A: Three whole-structure scalars: the radius of gyration (RMS distance of Cα from centroid, in Å), the count of Cα–Cα contacts (pairs closer than 8 Å and separated by more than four residues in sequence — i.e. tertiary, not local, contacts), and the bounding-box dimensions. Together they distinguish compact globular folds from extended fibres or disordered chains.

Q: How confident is the AlphaFold model at each residue?
A: For AlphaFold models, the B-factor field carries pLDDT — the model's own estimate of local accuracy on a 0–100 scale. Regions with pLDDT<50 should be treated as essentially unmodeled; they often correspond to intrinsically disordered segments.

Q: What family and function is it annotated with?
A: Functional annotations link the protein to curated databases. InterPro entries identify conserved domains and families by matching the sequence against member-database signatures (Pfam, PROSITE, CDD, …). Gene Ontology (GO) terms describe molecular function, biological process, and cellular component in a controlled vocabulary. CATH places the structure in a hierarchical fold classification (Class/Architecture/Topology/Homologous-superfamily). The organism is the source species.

Q: What known structures does this most resemble?
A: Nearest PDB neighbors are the top structural matches found by Foldseek when searching this structure against the entire Protein Data Bank. Each hit reports a TM-score (0 to 1; >0.5 almost always implies the same fold) and an E-value. These are *structural* homologs — they may share no detectable sequence similarity.

Q: Which residues are buried vs exposed?
A: Solvent-accessible surface area (SASA) is the area in Å² traced out by the centre of a 1.4 Å probe sphere (a water molecule) rolled over the protein's van der Waals surface (Shrake–Rupley / Lee–Richards construction). Buried residues have near-zero SASA; fully exposed residues can exceed 200 Å². The total SASA scales roughly with the number of surface residues.

Q: What are the backbone torsion angles?
A: φ (phi) and ψ (psi) are the two rotatable backbone dihedrals per residue: φ is the C(i-1)–N–Cα–C torsion, ψ is the N–Cα–C–N(i+1) torsion, both in degrees on (−180°, 180°]. α-helical residues cluster near (−60°, −45°); β-strand residues near (−120°, +130°). A Ramachandran plot is simply a scatter of (φ, ψ) for every residue.

Q: Are the domains correctly placed relative to each other?
A: Predicted aligned error is AlphaFold's pairwise confidence. Unlike pLDDT (per-residue), PAE is per-residue-pair and captures whether two parts of the structure are correctly placed relative to each other. Units are ångströms of expected positional error.

Q: What if only a Cα trace is available?
A: P-SEA three-state annotation labels each residue as helix, strand, or coil based purely on the geometry of the Cα trace. It serves as a fallback when the full backbone (and thus DSSP) is unavailable.

Q: What is the amino-acid chain?
A: This is the polypeptide sequence — one letter per residue, N-terminus first. Length ranges from a few dozen residues for small domains to over a thousand for large multi-domain proteins.

Q: What do the rendered images show?
A: The six renders are orthographic views along the three Cartesian axes in both directions. Representation (cartoon, sticks, or surface) and color scheme (sequence-rainbow or by-chain) vary across proteins so the training set covers all the common visualization conventions.

Q: What do the diagnostic plots show?
A: Plot images: a contact map (which residues are close in 3D, as an N×N binary image), a Ramachandran scatter (backbone torsion angles, revealing secondary-structure composition at a glance), and — for AlphaFold structures — a PAE heatmap (pairwise prediction confidence).

Q: How mobile is each atom in the crystal?
A: B-factor (Debye–Waller factor) reflects atomic displacement in the crystal lattice. It is an experimental observable (units Å²), not a prediction; low values mean the atom is pinned down, high values mean it moves or is heterogeneous across the crystal.

Q: Where is each backbone atom in 3D?
A: The mmCIF table is the protein's shape written out atom by atom. For each backbone N, Cα, C, and carbonyl O, it records an (x, y, z) coordinate triple in Å plus the residue type, chain letter, and residue number.